Protein AF-A0A210PTI3-F1 (afdb_monomer_lite)

Structure (mmCIF, N/CA/C/O backbone):
data_AF-A0A210PTI3-F1
#
_entry.id   AF-A0A210PTI3-F1
#
loop_
_atom_site.group_PDB
_atom_site.id
_atom_site.type_symbol
_atom_site.label_atom_id
_atom_site.label_alt_id
_atom_site.label_comp_id
_atom_site.label_asym_id
_atom_site.label_entity_id
_atom_site.label_seq_id
_atom_site.pdbx_PDB_ins_code
_atom_site.Cartn_x
_atom_site.Cartn_y
_atom_site.Cartn_z
_atom_site.occupancy
_atom_site.B_iso_or_equiv
_atom_site.auth_seq_id
_atom_site.auth_comp_id
_atom_site.auth_asym_id
_atom_site.auth_atom_id
_atom_site.pdbx_PDB_model_num
ATOM 1 N N . MET A 1 1 ? 14.323 4.528 -10.748 1.00 66.44 1 MET A N 1
ATOM 2 C CA . MET A 1 1 ? 14.028 4.848 -12.158 1.00 66.44 1 MET A CA 1
ATOM 3 C C . MET A 1 1 ? 12.813 5.770 -12.201 1.00 66.44 1 MET A C 1
ATOM 5 O O . MET A 1 1 ? 12.211 5.992 -11.157 1.00 66.44 1 MET A O 1
ATOM 9 N N . GLN A 1 2 ? 12.510 6.357 -13.357 1.00 78.19 2 GLN A N 1
ATOM 10 C CA . GLN A 1 2 ? 11.202 6.944 -13.658 1.00 78.19 2 GLN A CA 1
ATOM 11 C C . GLN A 1 2 ? 10.524 6.028 -14.674 1.00 78.19 2 GLN A C 1
ATOM 13 O O . GLN A 1 2 ? 11.177 5.605 -15.626 1.00 78.19 2 GLN A O 1
ATOM 18 N N . GLY A 1 3 ? 9.252 5.689 -14.468 1.00 91.44 3 GLY A N 1
ATOM 19 C CA . GLY A 1 3 ? 8.494 4.897 -15.438 1.00 91.44 3 GLY A CA 1
ATOM 20 C C . GLY A 1 3 ? 7.476 3.948 -14.819 1.00 91.44 3 GLY A C 1
ATOM 21 O O . GLY A 1 3 ? 7.099 4.082 -13.653 1.00 91.44 3 GLY A O 1
ATOM 22 N N . VAL A 1 4 ? 7.027 2.997 -15.637 1.00 97.62 4 VAL A N 1
ATOM 23 C CA . VAL A 1 4 ? 6.078 1.951 -15.250 1.00 97.62 4 VAL A CA 1
ATOM 24 C C . VAL A 1 4 ? 6.821 0.625 -15.134 1.00 97.62 4 VAL A C 1
ATOM 26 O O . VAL A 1 4 ? 7.511 0.227 -16.070 1.00 97.62 4 VAL A O 1
ATOM 29 N N . ILE A 1 5 ? 6.685 -0.055 -13.996 1.00 97.62 5 ILE A N 1
ATOM 30 C CA . ILE A 1 5 ? 7.311 -1.357 -13.739 1.00 97.62 5 ILE A CA 1
ATOM 31 C C . ILE A 1 5 ? 6.217 -2.406 -13.555 1.00 97.62 5 ILE A C 1
ATOM 33 O O . ILE A 1 5 ? 5.290 -2.211 -12.769 1.00 97.62 5 ILE A O 1
ATOM 37 N N . TYR A 1 6 ? 6.370 -3.535 -14.241 1.00 97.94 6 TYR A N 1
ATOM 38 C CA . TYR A 1 6 ? 5.577 -4.741 -14.028 1.00 97.94 6 TYR A CA 1
ATOM 39 C C . TYR A 1 6 ? 6.488 -5.827 -13.473 1.00 97.94 6 TYR A C 1
ATOM 41 O O . TYR A 1 6 ? 7.511 -6.145 -14.078 1.00 97.94 6 TYR A O 1
ATOM 49 N N . ASN A 1 7 ? 6.121 -6.392 -12.328 1.00 97.19 7 ASN A N 1
ATOM 50 C CA . ASN A 1 7 ? 6.885 -7.445 -11.682 1.00 97.19 7 ASN A CA 1
ATOM 51 C C . ASN A 1 7 ? 5.964 -8.564 -11.200 1.00 97.19 7 ASN A C 1
ATOM 53 O O . ASN A 1 7 ? 4.920 -8.323 -10.595 1.00 97.19 7 ASN A O 1
ATOM 57 N N . ILE A 1 8 ? 6.361 -9.805 -11.460 1.00 98.00 8 ILE A N 1
ATOM 58 C CA . ILE A 1 8 ? 5.612 -10.972 -10.986 1.00 98.00 8 ILE A CA 1
ATOM 59 C C . ILE A 1 8 ? 6.049 -11.312 -9.563 1.00 98.00 8 ILE A C 1
ATOM 61 O O . ILE A 1 8 ? 5.218 -11.486 -8.677 1.00 98.00 8 ILE A O 1
ATOM 65 N N . GLN A 1 9 ? 7.354 -11.388 -9.325 1.00 97.50 9 GLN A N 1
ATOM 66 C CA . GLN A 1 9 ? 7.880 -11.744 -8.021 1.00 97.50 9 GLN A CA 1
ATOM 67 C C . GLN A 1 9 ? 9.227 -11.076 -7.789 1.00 97.50 9 GLN A C 1
ATOM 69 O O . GLN A 1 9 ? 10.083 -11.094 -8.666 1.00 97.50 9 GLN A O 1
ATOM 74 N N . GLY A 1 10 ? 9.435 -10.502 -6.606 1.00 96.56 10 GLY A N 1
ATOM 75 C CA . GLY A 1 10 ? 10.761 -10.045 -6.195 1.00 96.56 10 GLY A CA 1
ATOM 76 C C . GLY A 1 10 ? 10.752 -8.780 -5.354 1.00 96.5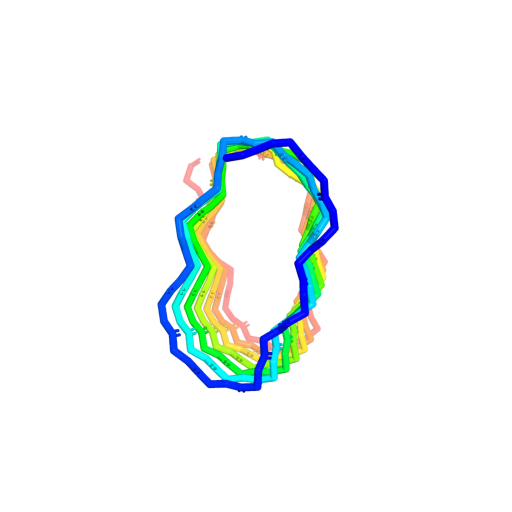6 10 GLY A C 1
ATOM 77 O O . GLY A 1 10 ? 9.769 -8.459 -4.686 1.00 96.56 10 GLY A O 1
ATOM 78 N N . VAL A 1 11 ? 11.884 -8.081 -5.383 1.00 98.25 11 VAL A N 1
ATOM 79 C CA . VAL A 1 11 ? 12.090 -6.827 -4.658 1.00 98.25 11 VAL A CA 1
ATOM 80 C C . VAL A 1 11 ? 12.288 -5.697 -5.659 1.00 98.25 11 VAL A C 1
ATOM 82 O O . VAL A 1 11 ? 13.102 -5.818 -6.572 1.00 98.25 11 VAL A O 1
ATOM 85 N N . ILE A 1 12 ? 11.557 -4.598 -5.482 1.00 97.75 12 ILE A N 1
ATOM 86 C CA . ILE A 1 12 ? 11.635 -3.420 -6.352 1.00 97.75 12 ILE A CA 1
ATOM 87 C C . ILE A 1 12 ? 12.048 -2.211 -5.523 1.00 97.75 12 ILE A C 1
ATOM 89 O O . ILE A 1 12 ? 11.422 -1.892 -4.512 1.00 97.75 12 ILE A O 1
ATOM 93 N N . TYR A 1 13 ? 13.061 -1.500 -6.008 1.00 97.62 13 TYR A N 1
ATOM 94 C CA . TYR A 1 13 ? 13.445 -0.183 -5.518 1.00 97.62 13 TYR A CA 1
ATOM 95 C C . TYR A 1 13 ? 13.163 0.837 -6.612 1.00 97.62 13 TYR A C 1
ATOM 97 O O . TYR A 1 13 ? 13.708 0.734 -7.714 1.00 97.62 13 TYR A O 1
ATOM 105 N N . ASN A 1 14 ? 12.318 1.827 -6.328 1.00 96.62 14 ASN A N 1
ATOM 106 C CA . ASN A 1 14 ? 12.009 2.859 -7.302 1.00 96.62 14 ASN A CA 1
ATOM 107 C C . ASN A 1 14 ? 11.926 4.253 -6.681 1.00 96.62 14 ASN A C 1
ATOM 109 O O . ASN A 1 14 ? 11.394 4.449 -5.597 1.00 96.62 14 ASN A O 1
ATOM 113 N N . ILE A 1 15 ? 12.449 5.247 -7.393 1.00 97.19 15 ILE A N 1
ATOM 114 C CA . ILE A 1 15 ? 12.409 6.636 -6.924 1.00 97.19 15 ILE A CA 1
ATOM 115 C C . ILE A 1 15 ? 11.053 7.230 -7.283 1.00 97.19 15 ILE A C 1
ATOM 117 O O . ILE A 1 15 ? 10.369 7.772 -6.422 1.00 97.19 15 ILE A O 1
ATOM 121 N N . GLN A 1 16 ? 10.645 7.088 -8.543 1.00 97.19 16 GLN A N 1
ATOM 122 C CA . GLN A 1 16 ? 9.412 7.687 -9.012 1.00 97.19 16 GLN A CA 1
ATOM 123 C C . GLN A 1 16 ? 8.721 6.808 -10.050 1.00 97.19 16 GLN A C 1
ATOM 125 O O . GLN A 1 16 ? 9.372 6.292 -10.957 1.00 97.19 16 GLN A O 1
ATOM 130 N N . GLY A 1 17 ? 7.404 6.637 -9.965 1.00 96.38 17 GLY A N 1
ATOM 131 C CA . GLY A 1 17 ? 6.656 6.004 -11.053 1.00 96.38 17 GLY A CA 1
ATOM 132 C C . GLY A 1 17 ? 5.431 5.215 -10.626 1.00 96.38 17 GLY A C 1
ATOM 133 O O . GLY A 1 17 ? 4.879 5.426 -9.549 1.00 96.38 17 GLY A O 1
ATOM 134 N N . VAL A 1 18 ? 5.015 4.303 -11.502 1.00 98.25 18 VAL A N 1
ATOM 135 C CA . VAL A 1 18 ? 3.880 3.404 -11.276 1.00 98.25 18 VAL A CA 1
ATOM 136 C C . VAL A 1 18 ? 4.386 1.971 -11.245 1.00 98.25 18 VAL A C 1
ATOM 138 O O . VAL A 1 18 ? 5.141 1.563 -12.127 1.00 98.25 18 VAL A O 1
ATOM 141 N N . ILE A 1 19 ? 3.994 1.201 -10.234 1.00 98.19 19 ILE A N 1
ATOM 142 C CA . ILE A 1 19 ? 4.445 -0.182 -10.082 1.00 98.19 19 ILE A CA 1
ATOM 143 C C . ILE A 1 19 ? 3.247 -1.109 -9.946 1.00 98.19 19 ILE A C 1
ATOM 145 O O . ILE A 1 19 ? 2.390 -0.908 -9.088 1.00 98.19 19 ILE A O 1
ATOM 149 N N . TYR A 1 20 ? 3.235 -2.153 -10.768 1.00 98.50 20 TYR A N 1
ATOM 150 C CA . TYR A 1 20 ? 2.341 -3.295 -10.660 1.00 98.50 20 TYR A CA 1
ATOM 151 C C . TYR A 1 20 ? 3.164 -4.500 -10.211 1.00 98.50 20 TYR A C 1
ATOM 153 O O . TYR A 1 20 ? 4.035 -4.967 -10.947 1.00 98.50 20 TYR A O 1
ATOM 161 N N . ASN A 1 21 ? 2.899 -5.002 -9.008 1.00 98.25 21 ASN A N 1
ATOM 162 C CA . ASN A 1 21 ? 3.582 -6.164 -8.455 1.00 98.25 21 ASN A CA 1
ATOM 163 C C . ASN A 1 21 ? 2.577 -7.248 -8.054 1.00 98.25 21 ASN A C 1
ATOM 165 O O . ASN A 1 21 ? 1.590 -6.985 -7.364 1.00 98.25 21 ASN A O 1
ATOM 169 N N . LEU A 1 22 ? 2.813 -8.486 -8.483 1.00 98.50 22 LEU A N 1
ATOM 170 C CA . LEU A 1 22 ? 1.969 -9.602 -8.062 1.00 98.50 22 LEU A CA 1
ATOM 171 C C . LEU A 1 22 ? 2.379 -10.085 -6.665 1.00 98.50 22 LEU A C 1
ATOM 173 O O . LEU A 1 22 ? 1.519 -10.242 -5.798 1.00 98.50 22 LEU A O 1
ATOM 177 N N . GLN A 1 23 ? 3.675 -10.281 -6.427 1.00 98.31 23 GLN A N 1
ATOM 178 C CA . GLN A 1 23 ? 4.176 -10.730 -5.135 1.00 98.31 23 GLN A CA 1
ATOM 179 C C . GLN A 1 23 ? 5.531 -10.105 -4.791 1.00 98.31 23 GLN A C 1
ATOM 181 O O . GLN A 1 23 ? 6.477 -10.162 -5.571 1.00 98.31 23 GLN A O 1
ATOM 186 N N . GLY A 1 24 ? 5.682 -9.571 -3.582 1.00 97.50 24 GLY A N 1
ATOM 187 C CA . GLY A 1 24 ? 7.006 -9.276 -3.030 1.00 97.50 24 GLY A CA 1
ATOM 188 C C . GLY A 1 24 ? 7.105 -7.973 -2.257 1.00 97.50 24 GLY A C 1
ATOM 189 O O . GLY A 1 24 ? 6.157 -7.568 -1.588 1.00 97.50 24 GLY A O 1
ATOM 190 N N . VAL A 1 25 ? 8.283 -7.353 -2.302 1.00 98.62 25 VAL A N 1
ATOM 191 C CA . VAL A 1 25 ? 8.618 -6.193 -1.466 1.00 98.62 25 VAL A CA 1
ATOM 192 C C . VAL A 1 25 ? 8.923 -4.981 -2.335 1.00 98.62 25 VAL A C 1
ATOM 194 O O . VAL A 1 25 ? 9.676 -5.076 -3.301 1.00 98.62 25 VAL A O 1
ATOM 197 N N . MET A 1 26 ? 8.355 -3.831 -1.990 1.00 98.31 26 MET A N 1
ATOM 198 C CA . MET A 1 26 ? 8.550 -2.589 -2.732 1.00 98.31 26 MET A CA 1
ATOM 199 C C . MET A 1 26 ? 9.004 -1.456 -1.822 1.00 98.31 26 MET A C 1
ATOM 201 O O . MET A 1 26 ? 8.437 -1.245 -0.752 1.00 98.31 26 MET A O 1
ATOM 205 N N . TYR A 1 27 ? 9.999 -0.707 -2.288 1.00 98.25 27 TYR A N 1
ATOM 206 C CA . TYR A 1 27 ? 10.498 0.515 -1.666 1.00 98.25 27 TYR A CA 1
ATOM 207 C C . TYR A 1 27 ? 10.401 1.654 -2.675 1.00 98.25 27 TYR A C 1
ATOM 209 O O . TYR A 1 27 ? 11.073 1.626 -3.712 1.00 98.25 27 TYR A O 1
ATOM 217 N N . ILE A 1 28 ? 9.526 2.622 -2.402 1.00 97.69 28 ILE A N 1
ATOM 218 C CA . ILE A 1 28 ? 9.129 3.652 -3.363 1.00 97.69 28 ILE A CA 1
ATOM 219 C C . ILE A 1 28 ? 9.152 5.026 -2.692 1.00 97.69 28 ILE A C 1
ATOM 221 O O . ILE A 1 28 ? 8.643 5.205 -1.589 1.00 97.69 28 ILE A O 1
ATOM 225 N N . ILE A 1 29 ? 9.779 6.011 -3.336 1.00 97.88 29 ILE A N 1
ATOM 226 C CA . ILE A 1 29 ? 9.801 7.381 -2.800 1.00 97.88 29 ILE A CA 1
ATOM 227 C C . ILE A 1 29 ? 8.524 8.123 -3.199 1.00 97.88 29 ILE A C 1
ATOM 229 O O . ILE A 1 29 ? 7.848 8.682 -2.340 1.00 97.88 29 ILE A O 1
ATOM 233 N N . GLN A 1 30 ? 8.178 8.124 -4.484 1.00 97.75 30 GLN A N 1
ATOM 234 C CA . GLN A 1 30 ? 6.990 8.807 -4.980 1.00 97.75 30 GLN A CA 1
ATOM 235 C C . GLN A 1 30 ? 6.293 7.975 -6.053 1.00 97.75 30 GLN A C 1
ATOM 237 O O . GLN A 1 30 ? 6.891 7.659 -7.080 1.00 97.75 30 GLN A O 1
ATOM 242 N N . GLY A 1 31 ? 5.017 7.645 -5.893 1.00 96.50 31 GLY A N 1
ATOM 243 C CA . GLY A 1 31 ? 4.362 6.892 -6.953 1.00 96.50 31 GLY A CA 1
ATOM 244 C C . GLY A 1 31 ? 3.002 6.312 -6.652 1.00 96.50 31 GLY A C 1
ATOM 245 O O . GLY A 1 31 ? 2.407 6.539 -5.604 1.00 96.50 31 GLY A O 1
ATOM 246 N N . VAL A 1 32 ? 2.528 5.541 -7.627 1.00 98.31 32 VAL A N 1
ATOM 247 C CA . VAL A 1 32 ? 1.308 4.746 -7.511 1.00 98.31 32 VAL A CA 1
ATOM 248 C C . VAL A 1 32 ? 1.678 3.272 -7.516 1.00 98.31 32 VAL A C 1
ATOM 250 O O . VAL A 1 32 ? 2.424 2.809 -8.380 1.00 98.31 32 VAL A O 1
ATOM 253 N N . VAL A 1 33 ? 1.151 2.529 -6.551 1.00 98.38 33 VAL A N 1
ATOM 254 C CA . VAL A 1 33 ? 1.509 1.132 -6.320 1.00 98.38 33 VAL A CA 1
ATOM 255 C C . VAL A 1 33 ? 0.268 0.265 -6.373 1.00 98.38 33 VAL A C 1
ATOM 257 O O . VAL A 1 33 ? -0.678 0.484 -5.624 1.00 98.38 33 VAL A O 1
ATOM 260 N N . TYR A 1 34 ? 0.300 -0.761 -7.212 1.00 98.69 34 TYR A N 1
ATOM 261 C CA . TYR A 1 34 ? -0.689 -1.826 -7.246 1.00 98.69 34 TYR A CA 1
ATOM 262 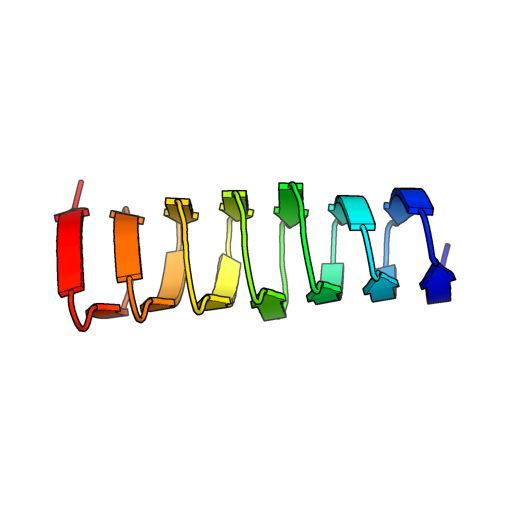C C . TYR A 1 34 ? 0.003 -3.126 -6.863 1.00 98.69 34 TYR A C 1
ATOM 264 O O . TYR A 1 34 ? 0.886 -3.595 -7.580 1.00 98.69 34 TYR A O 1
ATOM 272 N N . ASN A 1 35 ? -0.382 -3.707 -5.730 1.00 98.50 35 ASN A N 1
ATOM 273 C CA . ASN A 1 35 ? 0.219 -4.930 -5.220 1.00 98.50 35 ASN A CA 1
ATOM 274 C C . ASN A 1 35 ? -0.843 -5.975 -4.897 1.00 98.50 35 ASN A C 1
ATOM 276 O O . ASN A 1 35 ? -1.814 -5.688 -4.193 1.00 98.50 35 ASN A O 1
ATOM 280 N N . LYS A 1 36 ? -0.653 -7.213 -5.351 1.00 98.69 36 LYS A N 1
ATOM 281 C CA . LYS A 1 36 ? -1.541 -8.299 -4.920 1.00 98.69 36 LYS A CA 1
ATOM 282 C C . LYS A 1 36 ? -1.116 -8.856 -3.563 1.00 98.69 36 LYS A C 1
ATOM 284 O O . LYS A 1 36 ? -1.966 -9.012 -2.691 1.00 98.69 36 LYS A O 1
ATOM 289 N N . GLN A 1 37 ? 0.169 -9.134 -3.361 1.00 98.56 37 GLN A N 1
ATOM 290 C CA . GLN A 1 37 ? 0.643 -9.694 -2.100 1.00 98.56 37 GLN A CA 1
ATOM 291 C C . GLN A 1 37 ? 2.028 -9.180 -1.710 1.00 98.56 37 GLN A C 1
ATOM 293 O O . GLN A 1 37 ? 2.979 -9.287 -2.478 1.00 98.56 37 GLN A O 1
ATOM 298 N N . GLY A 1 38 ? 2.183 -8.694 -0.479 1.00 98.06 38 GLY A N 1
ATOM 299 C CA . GLY A 1 38 ? 3.503 -8.493 0.119 1.00 98.06 38 GLY A CA 1
ATOM 300 C C . GLY A 1 38 ? 3.658 -7.204 0.913 1.00 98.06 38 GLY A C 1
ATOM 301 O O . GLY A 1 38 ? 2.734 -6.789 1.607 1.00 98.06 38 GLY A O 1
ATOM 302 N N . VAL A 1 39 ? 4.856 -6.621 0.872 1.00 98.81 39 VAL A N 1
ATOM 303 C CA . VAL A 1 39 ? 5.244 -5.502 1.741 1.00 98.81 39 VAL A CA 1
ATOM 304 C C . VAL A 1 39 ? 5.552 -4.264 0.913 1.00 98.81 39 VAL A C 1
ATOM 306 O O . VAL A 1 39 ? 6.282 -4.337 -0.073 1.00 98.81 39 VAL A O 1
ATOM 309 N N . ILE A 1 40 ? 5.022 -3.118 1.325 1.00 98.69 40 ILE A N 1
ATOM 310 C CA . ILE A 1 40 ? 5.195 -1.848 0.621 1.00 98.69 40 ILE A CA 1
ATOM 311 C C . ILE A 1 40 ? 5.693 -0.806 1.611 1.00 98.69 40 ILE A C 1
ATOM 313 O O . ILE A 1 40 ? 5.059 -0.571 2.633 1.00 98.69 40 ILE A O 1
ATOM 317 N N . ASN A 1 41 ? 6.811 -0.169 1.283 1.00 98.56 41 ASN A N 1
ATOM 318 C CA . ASN A 1 41 ? 7.302 1.035 1.935 1.00 98.56 41 ASN A CA 1
ATOM 319 C C . ASN A 1 41 ? 7.206 2.184 0.928 1.00 98.56 41 ASN A C 1
ATOM 321 O O . ASN A 1 41 ? 7.964 2.191 -0.045 1.00 98.56 41 ASN A O 1
ATOM 325 N N . ASN A 1 42 ? 6.285 3.128 1.135 1.00 97.94 42 ASN A N 1
ATOM 326 C CA . ASN A 1 42 ? 6.088 4.268 0.234 1.00 97.94 42 ASN A CA 1
ATOM 327 C C . ASN A 1 42 ? 6.159 5.604 0.977 1.00 97.94 42 ASN A C 1
ATOM 329 O O . ASN A 1 42 ? 5.629 5.733 2.077 1.00 97.94 42 ASN A O 1
ATOM 333 N N . ILE A 1 43 ? 6.815 6.615 0.405 1.00 98.19 43 ILE A N 1
ATOM 334 C CA . ILE A 1 43 ? 6.881 7.927 1.065 1.00 98.19 43 ILE A CA 1
ATOM 335 C C . ILE A 1 43 ? 5.703 8.818 0.653 1.00 98.19 43 ILE A C 1
ATOM 337 O O . ILE A 1 43 ? 5.053 9.365 1.542 1.00 98.19 43 ILE A O 1
ATOM 341 N N . HIS A 1 44 ? 5.441 8.960 -0.650 1.00 97.75 44 HIS A N 1
ATOM 342 C CA . HIS A 1 44 ? 4.351 9.790 -1.179 1.00 97.75 44 HIS A CA 1
ATOM 343 C C . HIS A 1 44 ? 3.614 9.141 -2.354 1.00 97.75 44 HIS A C 1
ATOM 345 O O . HIS A 1 44 ? 4.225 8.500 -3.216 1.00 97.75 44 HIS A O 1
ATOM 351 N N . GLY A 1 45 ? 2.313 9.410 -2.458 1.00 96.69 45 GLY A N 1
ATOM 352 C CA . GLY A 1 45 ? 1.460 8.979 -3.558 1.00 96.69 45 GLY A CA 1
ATOM 353 C C . GLY A 1 45 ? 0.272 8.116 -3.134 1.00 96.69 45 GLY A C 1
ATOM 354 O O . GLY A 1 45 ? -0.554 8.537 -2.324 1.00 96.69 45 GLY A O 1
ATOM 355 N N . ALA A 1 46 ? 0.102 6.962 -3.779 1.00 98.31 46 ALA A N 1
ATOM 356 C CA . ALA A 1 46 ? -1.077 6.122 -3.593 1.00 98.31 46 ALA A CA 1
ATOM 357 C C . ALA A 1 46 ? -0.746 4.633 -3.662 1.00 98.31 46 ALA A C 1
ATOM 359 O O . ALA A 1 46 ? 0.054 4.196 -4.490 1.00 98.31 46 ALA A O 1
ATOM 360 N N . ILE A 1 47 ? -1.416 3.835 -2.833 1.00 98.56 47 ILE A N 1
ATOM 361 C CA . ILE A 1 47 ? -1.234 2.383 -2.807 1.00 98.56 47 ILE A CA 1
ATOM 362 C C . ILE A 1 47 ? -2.589 1.687 -2.846 1.00 98.56 47 ILE A C 1
ATOM 364 O O . ILE A 1 47 ? -3.498 2.010 -2.083 1.00 98.56 47 ILE A O 1
ATOM 368 N N . ASN A 1 48 ? -2.687 0.669 -3.693 1.00 98.62 48 ASN A N 1
ATOM 369 C CA . ASN A 1 48 ? -3.737 -0.332 -3.672 1.00 98.62 48 ASN A CA 1
ATOM 370 C C . ASN A 1 48 ? -3.104 -1.712 -3.446 1.00 98.62 48 ASN A C 1
ATOM 372 O O . ASN A 1 48 ? -2.366 -2.212 -4.299 1.00 98.62 48 ASN A O 1
ATOM 376 N N . ASN A 1 49 ? -3.366 -2.310 -2.286 1.00 98.50 49 ASN A N 1
ATOM 377 C CA . ASN A 1 49 ? -2.817 -3.595 -1.874 1.00 98.50 49 ASN A CA 1
ATOM 378 C C . ASN A 1 49 ? -3.941 -4.585 -1.547 1.00 98.50 49 ASN A C 1
ATOM 380 O O . ASN A 1 49 ? -4.859 -4.281 -0.785 1.00 98.50 49 ASN A O 1
ATOM 384 N N . ILE A 1 50 ? -3.875 -5.799 -2.090 1.00 98.75 50 ILE A N 1
ATOM 385 C CA . ILE A 1 50 ? -4.870 -6.826 -1.755 1.00 98.75 50 ILE A CA 1
ATOM 386 C C . ILE A 1 50 ? -4.528 -7.479 -0.414 1.00 98.75 50 ILE A C 1
ATOM 388 O O . ILE A 1 50 ? -5.395 -7.567 0.453 1.00 98.75 50 ILE A O 1
ATOM 392 N N . GLN A 1 51 ? -3.286 -7.924 -0.229 1.00 98.56 51 GLN A N 1
ATOM 393 C CA . GLN A 1 51 ? -2.870 -8.597 0.996 1.00 98.56 51 GLN A CA 1
ATOM 394 C C . GLN A 1 51 ? -1.455 -8.202 1.414 1.00 98.56 51 GLN A C 1
ATOM 396 O O . GLN A 1 51 ? -0.510 -8.327 0.638 1.00 98.56 51 GLN A O 1
ATOM 401 N N . GLY A 1 52 ? -1.277 -7.794 2.668 1.00 98.00 52 GLY A N 1
ATOM 402 C CA . GLY A 1 52 ? 0.048 -7.695 3.276 1.00 98.00 52 GLY A CA 1
ATOM 403 C C . GLY A 1 52 ? 0.249 -6.483 4.170 1.00 98.00 52 GLY A C 1
ATOM 404 O O . GLY A 1 52 ? -0.648 -6.112 4.922 1.00 98.00 52 GLY A O 1
ATOM 405 N N . VAL A 1 53 ? 1.459 -5.926 4.141 1.00 98.69 53 VAL A N 1
ATOM 406 C CA . VAL A 1 53 ? 1.891 -4.885 5.079 1.00 98.69 53 VAL A CA 1
ATOM 407 C C . VAL A 1 53 ? 2.270 -3.623 4.323 1.00 98.69 53 VAL A C 1
ATOM 409 O O . VAL A 1 53 ? 3.056 -3.670 3.378 1.00 98.69 53 VAL A O 1
ATOM 412 N N . ILE A 1 54 ? 1.733 -2.491 4.759 1.00 98.44 54 ILE A N 1
ATOM 413 C CA . ILE A 1 54 ? 2.033 -1.181 4.194 1.00 98.44 54 ILE A CA 1
ATOM 414 C C . ILE A 1 54 ? 2.629 -0.302 5.284 1.00 98.44 54 ILE A C 1
ATOM 416 O O . ILE A 1 54 ? 2.012 -0.106 6.329 1.00 98.44 54 ILE A O 1
ATOM 420 N N . TYR A 1 55 ? 3.790 0.272 5.005 1.00 98.25 55 TYR A N 1
ATOM 421 C CA . TYR A 1 55 ? 4.335 1.403 5.737 1.00 98.25 55 TYR A CA 1
ATOM 422 C C . TYR A 1 55 ? 4.349 2.602 4.807 1.00 98.25 55 TYR A C 1
ATOM 424 O O . TYR A 1 55 ? 4.956 2.554 3.730 1.00 98.25 55 TYR A O 1
ATOM 432 N N . ASN A 1 56 ? 3.703 3.685 5.215 1.00 94.88 56 ASN A N 1
ATOM 433 C CA . ASN A 1 56 ? 3.700 4.890 4.416 1.00 94.88 56 ASN A CA 1
ATOM 434 C C . ASN A 1 56 ? 3.745 6.184 5.226 1.00 94.88 56 ASN A C 1
ATOM 436 O O . ASN A 1 56 ? 3.399 6.237 6.408 1.00 94.88 56 ASN A O 1
ATOM 440 N N . ARG A 1 57 ? 4.209 7.25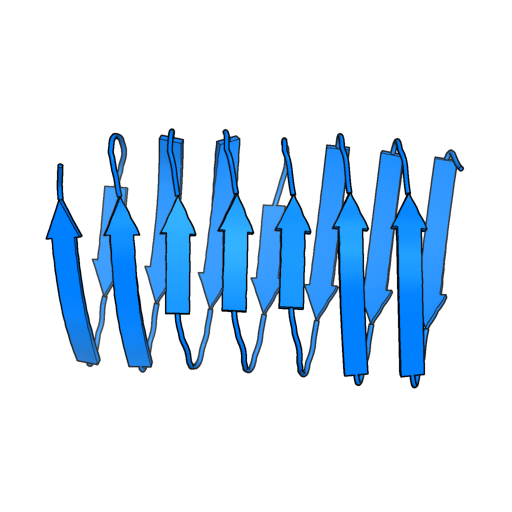0 4.567 1.00 96.69 57 ARG A N 1
ATOM 441 C CA . ARG A 1 57 ? 4.308 8.574 5.187 1.00 96.69 57 ARG A CA 1
ATOM 442 C C . ARG A 1 57 ? 3.157 9.495 4.781 1.00 96.69 57 ARG A C 1
ATOM 444 O O . ARG A 1 57 ? 2.542 10.062 5.676 1.00 96.69 57 ARG A O 1
ATOM 451 N N . GLN A 1 58 ? 2.900 9.668 3.486 1.00 95.50 58 GLN A N 1
ATOM 452 C CA . GLN A 1 58 ? 1.923 10.632 2.964 1.00 95.50 58 GLN A CA 1
ATOM 453 C C . GLN A 1 58 ? 1.162 10.089 1.748 1.00 95.50 58 GLN A C 1
ATOM 455 O O . GLN A 1 58 ? 1.443 10.497 0.620 1.00 95.50 58 GLN A O 1
ATOM 460 N N . ASP A 1 59 ? 0.175 9.210 1.969 1.00 91.88 59 ASP A N 1
ATOM 461 C CA . ASP A 1 59 ? -0.573 8.601 0.856 1.00 91.88 59 ASP A CA 1
ATOM 462 C C . ASP A 1 59 ? -2.090 8.521 1.041 1.00 91.88 59 ASP A C 1
ATOM 464 O O . ASP A 1 59 ? -2.646 8.623 2.136 1.00 91.88 59 ASP A O 1
ATOM 468 N N . VAL A 1 60 ? -2.749 8.223 -0.079 1.00 97.31 60 VAL A N 1
ATOM 469 C CA . VAL A 1 60 ? -4.060 7.573 -0.097 1.00 97.31 60 VAL A CA 1
ATOM 470 C C . VAL A 1 60 ? -3.870 6.061 -0.230 1.00 97.31 60 VAL A C 1
ATOM 472 O O . VAL A 1 60 ? -3.254 5.584 -1.187 1.00 97.31 60 VAL A O 1
ATOM 475 N N . LEU A 1 61 ? -4.425 5.298 0.709 1.00 96.88 61 LEU A N 1
ATOM 476 C CA . LEU A 1 61 ? -4.261 3.851 0.785 1.00 96.88 61 LEU A CA 1
ATOM 477 C C . LEU A 1 61 ? -5.585 3.106 0.668 1.00 96.88 61 LEU A C 1
ATOM 479 O O . LEU A 1 61 ? -6.549 3.413 1.367 1.00 96.88 61 LEU A O 1
ATOM 483 N N . TYR A 1 62 ? -5.571 2.043 -0.126 1.00 98.31 62 TYR A N 1
ATOM 484 C CA . TYR A 1 62 ? -6.600 1.013 -0.151 1.00 98.31 62 TYR A CA 1
ATOM 485 C C . TYR A 1 62 ? -5.946 -0.336 0.137 1.00 98.31 62 TYR A C 1
ATOM 487 O O . TYR A 1 62 ? -5.079 -0.782 -0.613 1.00 98.31 62 TYR A O 1
ATOM 495 N N . ASN A 1 63 ? -6.361 -0.993 1.216 1.00 98.25 63 ASN A N 1
ATOM 496 C CA . ASN A 1 63 ? -5.892 -2.317 1.593 1.00 98.25 63 ASN A CA 1
ATOM 497 C C . ASN A 1 63 ? -7.080 -3.247 1.842 1.00 98.25 63 ASN A C 1
ATOM 499 O O . ASN A 1 63 ? -7.971 -2.928 2.631 1.00 98.25 63 ASN A O 1
ATOM 503 N N . ARG A 1 64 ? -7.111 -4.416 1.196 1.00 98.50 64 ARG A N 1
ATOM 504 C CA . ARG A 1 64 ? -8.172 -5.396 1.478 1.00 98.50 64 ARG A CA 1
ATOM 505 C C . ARG A 1 64 ? -7.873 -6.192 2.747 1.00 98.50 64 ARG A C 1
ATOM 507 O O . ARG A 1 64 ? -8.764 -6.344 3.573 1.00 98.50 64 ARG A O 1
ATOM 514 N N . GLN A 1 65 ? -6.654 -6.691 2.917 1.00 98.38 65 GLN A N 1
ATOM 515 C CA . GLN A 1 65 ? -6.303 -7.485 4.089 1.00 98.38 65 GLN A CA 1
ATOM 516 C C . GLN A 1 65 ? -4.883 -7.201 4.573 1.00 98.38 65 GLN A C 1
ATOM 518 O O . GLN A 1 65 ? -3.923 -7.299 3.812 1.00 98.38 65 GLN A O 1
ATOM 523 N N . GLY A 1 66 ? -4.726 -6.913 5.863 1.00 97.75 66 GLY A N 1
ATOM 524 C CA . GLY A 1 66 ? -3.425 -6.904 6.527 1.00 97.75 66 GLY A CA 1
ATOM 525 C C . GLY A 1 66 ? -3.183 -5.696 7.419 1.00 97.75 66 GLY A C 1
ATOM 526 O O . GLY A 1 66 ? -4.091 -5.234 8.110 1.00 97.75 66 GLY A O 1
ATOM 527 N N . VAL A 1 67 ? -1.932 -5.241 7.455 1.00 98.44 67 VAL A N 1
ATOM 528 C CA . VAL A 1 67 ? -1.464 -4.231 8.410 1.00 98.44 67 VAL A CA 1
ATOM 529 C C . VAL A 1 67 ? -1.062 -2.963 7.677 1.00 98.44 67 VAL A C 1
ATOM 531 O O . VAL A 1 67 ? -0.338 -3.021 6.685 1.00 98.44 67 VAL A O 1
ATOM 534 N N . ILE A 1 68 ? -1.506 -1.819 8.182 1.00 97.88 68 ILE A N 1
ATOM 535 C CA . ILE A 1 68 ? -1.131 -0.509 7.661 1.00 97.88 68 ILE A CA 1
ATOM 536 C C . ILE A 1 68 ? -0.532 0.329 8.784 1.00 97.88 68 ILE A C 1
ATOM 538 O O . ILE A 1 68 ? -1.133 0.438 9.850 1.00 97.88 68 ILE A O 1
ATOM 542 N N . CYS A 1 69 ? 0.608 0.956 8.519 1.00 97.75 69 CYS A N 1
ATOM 543 C CA . CYS A 1 69 ? 1.220 1.974 9.360 1.00 97.75 69 CYS A CA 1
ATOM 544 C C . CYS A 1 69 ? 1.378 3.262 8.547 1.00 97.75 69 CYS A C 1
ATOM 546 O O . CYS A 1 69 ? 2.233 3.316 7.663 1.00 97.75 69 CYS A O 1
ATOM 548 N N . ASN A 1 70 ? 0.579 4.281 8.865 1.00 96.31 70 ASN A N 1
ATOM 549 C CA . ASN A 1 70 ? 0.526 5.551 8.144 1.00 96.31 70 ASN A CA 1
ATOM 550 C C . ASN A 1 70 ? 0.813 6.743 9.055 1.00 96.31 70 ASN A C 1
ATOM 552 O O . ASN A 1 70 ? 0.280 6.840 10.158 1.00 96.31 70 ASN A O 1
ATOM 556 N N . ILE A 1 71 ? 1.622 7.686 8.577 1.00 97.69 71 ILE A N 1
ATOM 557 C CA . ILE A 1 71 ? 1.862 8.941 9.302 1.00 97.69 71 ILE A CA 1
ATOM 558 C C . ILE A 1 71 ? 0.770 9.959 8.976 1.00 97.69 71 ILE A C 1
ATOM 560 O O . ILE A 1 71 ? 0.180 10.527 9.888 1.00 97.69 71 ILE A O 1
ATOM 564 N N . GLN A 1 72 ? 0.496 10.193 7.696 1.00 97.06 72 GLN A N 1
ATOM 565 C CA . GLN A 1 72 ? -0.462 11.194 7.252 1.00 97.06 72 GLN A CA 1
ATOM 566 C C . GLN A 1 72 ? -1.199 10.714 6.005 1.00 97.06 72 GLN A C 1
ATOM 568 O O . GLN A 1 72 ? -0.575 10.287 5.040 1.00 97.06 72 GLN A O 1
ATOM 573 N N . GLY A 1 73 ? -2.530 10.806 5.982 1.00 95.25 73 GLY A N 1
ATOM 574 C CA . GLY A 1 73 ? -3.273 10.568 4.742 1.00 95.25 73 GLY A CA 1
ATOM 575 C C . GLY A 1 73 ? -4.687 10.038 4.913 1.00 95.25 73 GLY A C 1
ATOM 576 O O . GLY A 1 73 ? -5.346 10.281 5.921 1.00 95.25 73 GLY A O 1
ATOM 577 N N . VAL A 1 74 ? -5.166 9.328 3.896 1.00 97.50 74 VAL A N 1
ATOM 578 C CA . VAL A 1 74 ? -6.496 8.706 3.901 1.00 97.50 74 VAL A CA 1
ATOM 579 C C . VAL A 1 74 ? -6.335 7.211 3.703 1.00 97.50 74 VAL A C 1
ATOM 581 O O . VAL A 1 74 ? -5.672 6.780 2.764 1.00 97.50 74 VAL A O 1
ATOM 584 N N . MET A 1 75 ? -6.962 6.415 4.564 1.00 96.94 75 MET A N 1
ATOM 585 C CA . MET A 1 75 ? -6.851 4.962 4.531 1.00 96.94 75 MET A CA 1
ATOM 586 C C . MET A 1 75 ? -8.205 4.283 4.464 1.00 96.94 75 MET A C 1
ATOM 588 O O . MET A 1 75 ? -9.102 4.585 5.248 1.00 96.94 75 MET A O 1
ATOM 592 N N . TYR A 1 76 ? -8.296 3.288 3.592 1.00 97.94 76 TYR A N 1
ATOM 593 C CA . TYR A 1 76 ? -9.392 2.337 3.519 1.00 97.94 76 TYR A CA 1
ATOM 594 C C . TYR A 1 76 ? -8.826 0.940 3.775 1.00 97.94 76 TYR A C 1
ATOM 596 O O . TYR A 1 76 ? -8.047 0.434 2.967 1.00 97.94 76 TYR A O 1
ATOM 604 N N . ASN A 1 77 ? -9.197 0.320 4.893 1.00 97.88 77 ASN A N 1
ATOM 605 C CA . ASN A 1 77 ? -8.801 -1.042 5.243 1.00 97.88 77 ASN A CA 1
ATOM 606 C C . ASN A 1 77 ? -10.050 -1.912 5.405 1.00 97.88 77 ASN A C 1
ATOM 608 O O . ASN A 1 77 ? -10.933 -1.586 6.193 1.00 97.88 77 ASN A O 1
ATOM 612 N N . ILE A 1 78 ? -10.158 -3.011 4.660 1.00 98.38 78 ILE A N 1
ATOM 613 C CA . ILE A 1 78 ? -11.324 -3.897 4.808 1.00 98.38 78 ILE A CA 1
ATOM 614 C C . ILE A 1 78 ? -11.128 -4.818 6.011 1.00 98.38 78 ILE A C 1
ATOM 616 O O . ILE A 1 78 ? -12.005 -4.893 6.866 1.00 98.38 78 ILE A O 1
ATOM 620 N N . GLN A 1 79 ? -9.987 -5.502 6.096 1.00 98.12 79 GLN A N 1
ATOM 621 C CA . GLN A 1 79 ? -9.706 -6.424 7.187 1.00 98.12 79 GLN A CA 1
ATOM 622 C C . GLN A 1 79 ? -8.287 -6.258 7.734 1.00 98.12 79 GLN A C 1
ATOM 624 O O . GLN A 1 79 ? -7.310 -6.537 7.040 1.00 98.12 79 GLN A O 1
ATOM 629 N N . GLY A 1 80 ? -8.159 -5.907 9.012 1.00 97.38 80 GLY A N 1
ATOM 630 C CA . GLY A 1 80 ? -6.893 -6.007 9.738 1.00 97.38 80 GLY A CA 1
ATOM 631 C C . GLY A 1 80 ? -6.575 -4.820 10.637 1.00 97.38 80 GLY A C 1
ATOM 632 O O . GLY A 1 80 ? -7.462 -4.217 11.239 1.00 97.38 80 GLY A O 1
ATOM 633 N N . VAL A 1 81 ? -5.287 -4.527 10.789 1.00 98.12 81 VAL A N 1
ATOM 634 C CA . VAL A 1 81 ? -4.798 -3.578 11.796 1.00 98.12 81 VAL A CA 1
ATOM 635 C C . VAL A 1 81 ? -4.301 -2.310 11.124 1.00 98.12 81 VAL A C 1
ATOM 637 O O . VAL A 1 81 ? -3.573 -2.365 10.135 1.00 98.12 81 VAL A O 1
ATOM 640 N N . THR A 1 82 ? -4.675 -1.163 11.672 1.00 97.50 82 THR A N 1
ATOM 641 C CA . THR A 1 82 ? -4.256 0.140 11.166 1.00 97.50 82 THR A CA 1
ATOM 642 C C . THR A 1 82 ? -3.659 0.967 12.294 1.00 97.50 82 THR A C 1
ATOM 644 O O . THR A 1 82 ? -4.319 1.197 13.302 1.00 97.50 82 THR A O 1
ATOM 647 N N . TYR A 1 83 ? -2.429 1.430 12.102 1.00 97.81 83 TYR A N 1
ATOM 648 C CA . TYR A 1 83 ? -1.755 2.429 12.923 1.00 97.81 83 TYR A CA 1
ATOM 649 C C . TYR A 1 83 ? -1.708 3.745 12.150 1.00 97.81 83 TYR A C 1
ATOM 651 O O . TYR A 1 83 ? -1.279 3.764 10.994 1.00 97.81 83 TYR A O 1
ATOM 659 N N . ASN A 1 84 ? -2.148 4.833 12.774 1.00 96.00 84 ASN A N 1
ATOM 660 C CA . ASN A 1 84 ? -2.230 6.146 12.146 1.00 96.00 84 ASN A CA 1
ATOM 661 C C . ASN A 1 84 ? -1.818 7.257 13.108 1.00 96.00 84 ASN A C 1
ATOM 663 O O . ASN A 1 84 ? -2.215 7.213 14.268 1.00 96.00 84 ASN A O 1
ATOM 667 N N . ILE A 1 85 ? -1.112 8.274 12.615 1.00 97.06 85 ILE A N 1
ATOM 668 C CA . ILE A 1 85 ? -0.841 9.494 13.397 1.00 97.06 85 ILE A CA 1
ATOM 669 C C . ILE A 1 85 ? -1.828 10.602 13.008 1.00 97.06 85 ILE A C 1
ATOM 671 O O . ILE A 1 85 ? -2.534 11.153 13.843 1.00 97.06 85 ILE A O 1
ATOM 675 N N . GLN A 1 86 ? -1.937 10.927 11.719 1.00 95.06 86 GLN A N 1
ATOM 676 C CA . GLN A 1 86 ? -2.827 11.981 11.234 1.00 95.06 86 GLN A CA 1
ATOM 677 C C . GLN A 1 86 ? -3.605 11.545 9.997 1.00 95.06 86 GLN A C 1
ATOM 679 O O . GLN A 1 86 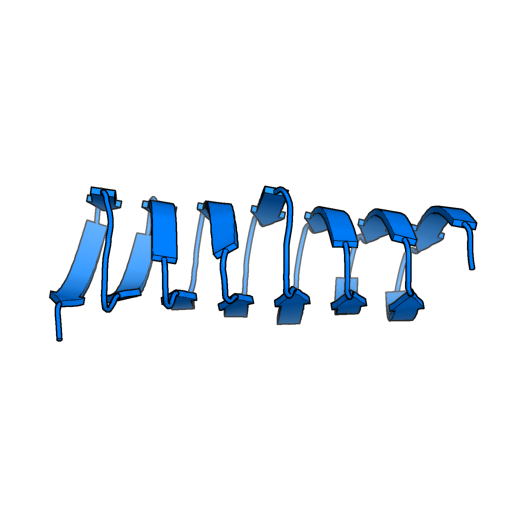? -3.079 10.911 9.088 1.00 95.06 86 GLN A O 1
ATOM 684 N N . GLY A 1 87 ? -4.879 11.924 9.933 1.00 93.69 87 GLY A N 1
ATOM 685 C CA . GLY A 1 87 ? -5.703 11.732 8.744 1.00 93.69 87 GLY A CA 1
ATOM 686 C C . GLY A 1 87 ? -6.982 10.946 8.988 1.00 93.69 87 GLY A C 1
ATOM 687 O O . GLY A 1 87 ? -7.461 10.847 10.115 1.00 93.69 87 GLY A O 1
ATOM 688 N N . VAL A 1 88 ? -7.554 10.430 7.903 1.00 96.06 88 VAL A N 1
ATOM 689 C CA . VAL A 1 88 ? -8.884 9.810 7.897 1.00 96.06 88 VAL A CA 1
ATOM 690 C C . VAL A 1 88 ? -8.758 8.307 7.691 1.00 96.06 88 VAL A C 1
ATOM 692 O O . VAL A 1 88 ? -8.0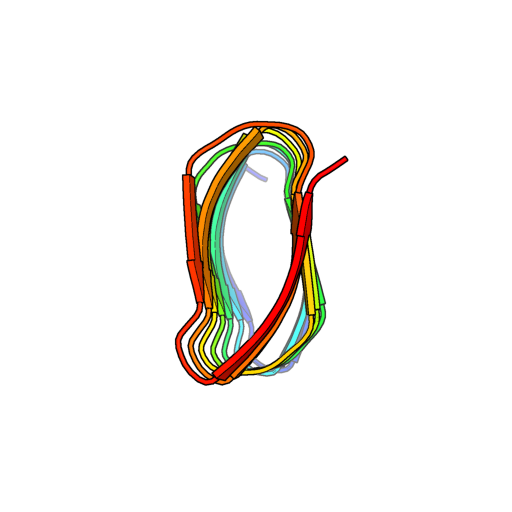23 7.855 6.814 1.00 96.06 88 VAL A O 1
ATOM 695 N N . ILE A 1 89 ? -9.502 7.531 8.479 1.00 96.38 89 ILE A N 1
ATOM 696 C CA . ILE A 1 89 ? -9.478 6.068 8.428 1.00 96.38 89 ILE A CA 1
ATOM 697 C C . ILE A 1 89 ? -10.888 5.534 8.264 1.00 96.38 89 ILE A C 1
ATOM 699 O O . ILE A 1 89 ? -11.774 5.819 9.067 1.00 96.38 89 ILE A O 1
ATOM 703 N N . TYR A 1 90 ? -11.046 4.678 7.267 1.00 96.44 90 TYR A N 1
ATOM 704 C CA . TYR A 1 90 ? -12.209 3.840 7.056 1.00 96.44 90 TYR A CA 1
ATOM 705 C C . TYR A 1 90 ? -11.771 2.383 7.230 1.00 96.44 90 TYR A C 1
ATOM 707 O O . TYR A 1 90 ? -11.172 1.803 6.326 1.00 96.44 90 TYR A O 1
ATOM 715 N N . ASN A 1 91 ? -12.029 1.797 8.404 1.00 95.25 91 ASN A N 1
ATOM 716 C CA . ASN A 1 91 ? -11.771 0.378 8.665 1.00 95.25 91 ASN A CA 1
ATOM 717 C C . ASN A 1 91 ? -13.098 -0.374 8.800 1.00 95.25 91 ASN A C 1
ATOM 719 O O . ASN A 1 91 ? -13.954 0.051 9.576 1.00 95.25 91 ASN A O 1
ATOM 723 N N . VAL A 1 92 ? -13.273 -1.466 8.053 1.00 97.56 92 VAL A N 1
ATOM 724 C CA . VAL A 1 92 ? -14.505 -2.273 8.105 1.00 97.56 92 VAL A CA 1
ATOM 725 C C . VAL A 1 92 ? -14.432 -3.304 9.226 1.00 97.56 92 VAL A C 1
ATOM 727 O O . VAL A 1 92 ? -15.325 -3.365 10.066 1.00 97.56 92 VAL A O 1
ATOM 730 N N . GLN A 1 93 ? -13.371 -4.111 9.260 1.00 96.69 93 GLN A N 1
ATOM 731 C CA . GLN A 1 93 ? -13.190 -5.158 10.258 1.00 96.69 93 GLN A CA 1
ATOM 732 C C . GLN A 1 93 ? -11.750 -5.182 10.767 1.00 96.69 93 GLN A C 1
ATOM 734 O O . GLN A 1 93 ? -10.833 -5.661 10.104 1.00 96.69 93 GLN A O 1
ATOM 739 N N . GLY A 1 94 ? -11.552 -4.762 1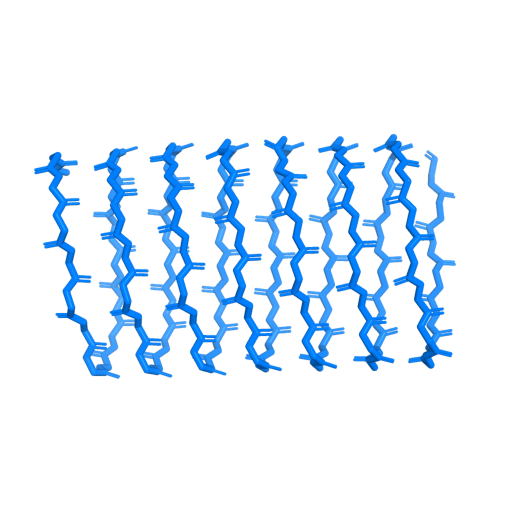2.011 1.00 96.00 94 GLY A N 1
ATOM 740 C CA . GLY A 1 94 ? -10.282 -4.950 12.694 1.00 96.00 94 GLY A CA 1
ATOM 741 C C . GLY A 1 94 ? -10.015 -3.881 13.734 1.00 96.00 94 GLY A C 1
ATOM 742 O O . GLY A 1 94 ? -10.943 -3.395 14.375 1.00 96.00 94 GLY A O 1
ATOM 743 N N . VAL A 1 95 ? -8.741 -3.554 13.930 1.00 97.75 95 VAL A N 1
ATOM 744 C CA . VAL A 1 95 ? -8.297 -2.691 15.029 1.00 97.75 95 VAL A CA 1
ATOM 745 C C . VAL A 1 95 ? -7.663 -1.429 14.467 1.00 97.75 95 VAL A C 1
ATOM 747 O O . VAL A 1 95 ? -6.855 -1.493 13.540 1.00 97.75 95 VAL A O 1
ATOM 750 N N . ILE A 1 96 ? -8.031 -0.282 15.034 1.00 97.44 96 ILE A N 1
ATOM 751 C CA . ILE A 1 96 ? -7.415 1.011 14.738 1.00 97.44 96 ILE A CA 1
ATOM 752 C C . ILE A 1 96 ? -6.662 1.488 15.979 1.00 97.44 96 ILE A C 1
ATOM 754 O O . ILE A 1 96 ? -7.231 1.552 17.067 1.00 97.44 96 ILE A O 1
ATOM 758 N N . TYR A 1 97 ? -5.410 1.882 15.779 1.00 97.38 97 TYR A N 1
ATOM 759 C CA . TYR A 1 97 ? -4.596 2.623 16.731 1.00 97.38 97 TYR A CA 1
ATOM 760 C C . TYR A 1 97 ? -4.315 4.014 16.155 1.00 97.38 97 TYR A C 1
ATOM 762 O O . TYR A 1 97 ? -3.527 4.150 15.219 1.00 97.38 97 TYR A O 1
ATOM 770 N N . ASN A 1 98 ? -4.965 5.034 16.714 1.00 94.38 98 ASN A N 1
ATOM 771 C CA . ASN A 1 98 ? -4.672 6.437 16.419 1.00 94.38 98 ASN A CA 1
ATOM 772 C C . ASN A 1 98 ? -3.747 6.982 17.506 1.00 94.38 98 ASN A C 1
ATOM 774 O O . ASN A 1 98 ? -4.074 6.847 18.687 1.00 94.38 98 ASN A O 1
ATOM 778 N N . ILE A 1 99 ? -2.610 7.542 17.098 1.00 90.44 99 ILE A N 1
ATOM 779 C CA . ILE A 1 99 ? -1.560 8.075 17.978 1.00 90.44 99 ILE A CA 1
ATOM 780 C C . ILE A 1 99 ? -1.598 9.597 17.959 1.00 90.44 99 ILE A C 1
ATOM 782 O O . ILE A 1 99 ? -1.612 10.160 16.843 1.00 90.44 99 ILE A O 1
#

Secondary structure (DSSP, 8-state):
-EEEEEEEEEEEEEEEEEEEEEEEEEEEEEEEEEEEEEEEEEEEEEEEEEEEEEEEEEEEEEEEEEEEEEEEEEEEEEEEEEEEEEEEEEEEEEEEEE-

pLDDT: mean 96.85, std 3.92, range [66.44, 98.81]

Organism: Mizuhopecten yessoensis (NCBI:txid6573)

Radius of gyration: 12.35 Å; chains: 1; bounding box: 28×24×33 Å

Sequence (99 aa):
MQGVIYNIQGVIYNIQGVIYNLQGVMYIIQGVVYNKQGVINNIHGAINNIQGVIYNRQDVLYNRQGVICNIQGVMYNIQGVTYNIQGVIYNVQGVIYNI

Foldseek 3Di:
DEEEEEEADDEDEEAEYEYEYADDEYEYEEYEYEYADDEYEYEYEEYEYADDEYEYEEYEYEYAEDEYEYEEYEYEYAYEEYEYAYDYYHYNYYYYHYD